Protein AF-A0A439KQY8-F1 (afdb_monomer)

Structure (mmCIF, N/CA/C/O backbone):
data_AF-A0A439KQY8-F1
#
_entry.id   AF-A0A439KQY8-F1
#
loop_
_atom_site.group_PDB
_atom_site.id
_atom_site.type_symbol
_atom_site.label_atom_id
_atom_site.label_alt_id
_atom_site.label_comp_id
_atom_site.label_asym_id
_atom_site.label_entity_id
_atom_site.label_seq_id
_atom_site.pdbx_PDB_ins_code
_atom_site.Cartn_x
_atom_site.Cartn_y
_atom_site.Cartn_z
_atom_s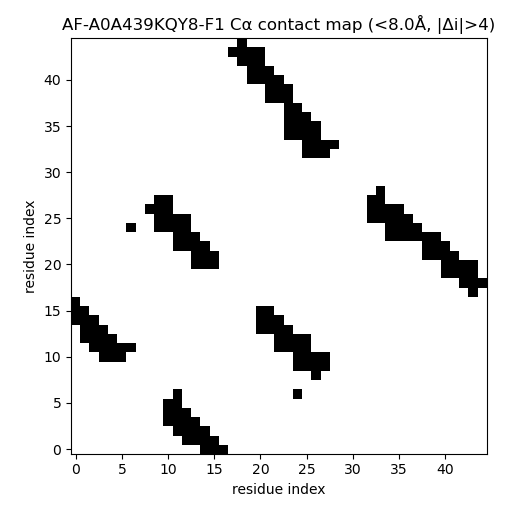ite.occupancy
_atom_site.B_iso_or_equiv
_atom_site.auth_seq_id
_atom_site.auth_comp_id
_atom_site.auth_asym_id
_atom_site.auth_atom_id
_atom_site.pdbx_PDB_model_num
ATOM 1 N N . ALA A 1 1 ? -1.197 -4.723 -13.455 1.00 95.12 1 ALA A N 1
ATOM 2 C C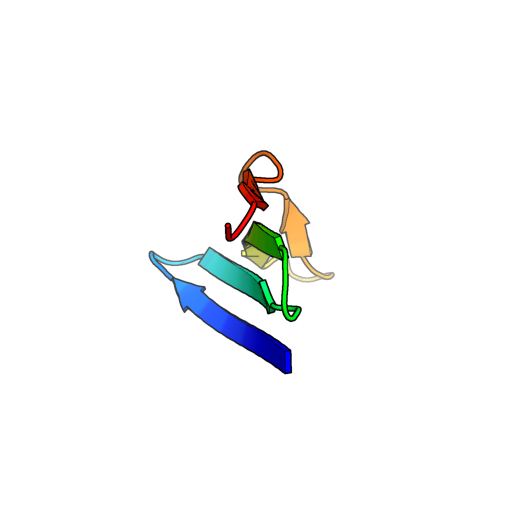A . ALA A 1 1 ? -1.971 -5.620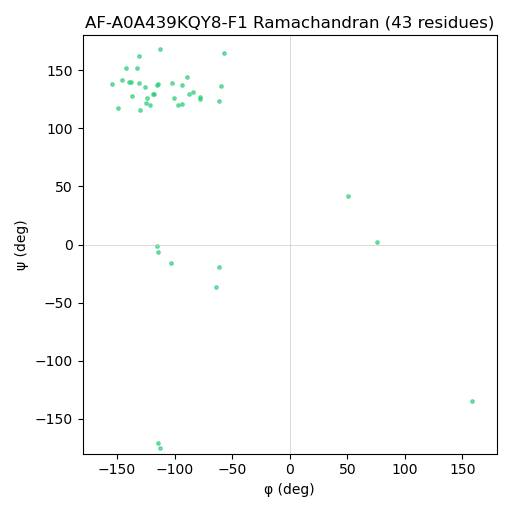 -12.571 1.00 95.12 1 ALA A 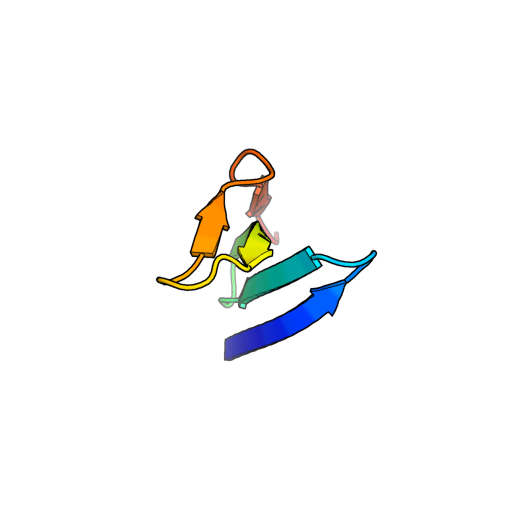CA 1
ATOM 3 C C . ALA A 1 1 ? -2.000 -5.032 -11.167 1.00 95.12 1 ALA A C 1
ATOM 5 O O . ALA A 1 1 ? -1.072 -4.305 -10.834 1.00 95.12 1 ALA A O 1
ATOM 6 N N . TYR A 1 2 ? -3.028 -5.318 -10.367 1.00 97.19 2 TYR A N 1
ATOM 7 C CA . TYR A 1 2 ? -3.100 -4.876 -8.971 1.00 97.19 2 TYR A CA 1
ATOM 8 C C . TYR A 1 2 ? -3.514 -6.031 -8.056 1.00 97.19 2 TYR A C 1
ATOM 10 O O . TYR A 1 2 ? -4.200 -6.949 -8.502 1.00 97.19 2 TYR A O 1
ATOM 18 N N . VAL A 1 3 ? -3.087 -5.973 -6.794 1.00 97.69 3 VAL A N 1
ATOM 19 C CA . VAL A 1 3 ? -3.438 -6.930 -5.737 1.00 97.69 3 VAL A CA 1
ATOM 20 C C . VAL A 1 3 ? -3.727 -6.161 -4.453 1.00 97.69 3 VAL A C 1
ATOM 22 O O . VAL A 1 3 ? -3.037 -5.192 -4.133 1.00 97.69 3 VAL A O 1
ATOM 25 N N . VAL A 1 4 ? -4.751 -6.603 -3.728 1.00 97.31 4 VAL A N 1
ATOM 26 C CA . VAL A 1 4 ? -5.077 -6.151 -2.375 1.00 97.31 4 VAL A CA 1
ATOM 27 C C . VAL A 1 4 ? -5.256 -7.405 -1.536 1.00 97.31 4 VAL A C 1
ATOM 29 O O . VAL A 1 4 ? -6.141 -8.209 -1.825 1.00 97.31 4 VAL A O 1
ATOM 32 N N . GLU A 1 5 ? -4.398 -7.600 -0.542 1.00 97.50 5 GLU A N 1
ATOM 33 C CA . GLU A 1 5 ? -4.371 -8.834 0.244 1.00 97.50 5 GLU A CA 1
ATOM 34 C C . GLU A 1 5 ? -4.087 -8.558 1.726 1.00 97.50 5 GLU A C 1
ATOM 36 O O . GLU A 1 5 ? -3.423 -7.568 2.048 1.00 97.50 5 GLU A O 1
ATOM 41 N N . PRO A 1 6 ? -4.575 -9.408 2.645 1.00 97.19 6 PRO A N 1
ATOM 42 C CA . PRO A 1 6 ? -4.179 -9.341 4.044 1.00 97.19 6 PRO A CA 1
ATOM 43 C C . PRO A 1 6 ? -2.667 -9.541 4.195 1.00 97.19 6 PRO A C 1
ATOM 45 O O . PRO A 1 6 ? -2.092 -10.449 3.597 1.00 97.19 6 PRO A O 1
ATOM 48 N N . PHE A 1 7 ? -2.032 -8.723 5.028 1.00 95.31 7 PHE A N 1
ATOM 49 C CA . PHE A 1 7 ? -0.603 -8.793 5.314 1.00 95.31 7 PHE A CA 1
ATOM 50 C C . PHE A 1 7 ? -0.350 -8.325 6.746 1.00 95.31 7 PHE A C 1
ATOM 52 O O . PHE A 1 7 ? -0.646 -7.183 7.070 1.00 95.31 7 PHE A O 1
ATOM 59 N N . GLU A 1 8 ? 0.163 -9.206 7.609 1.00 92.06 8 GLU A N 1
ATOM 60 C CA . GLU A 1 8 ? 0.568 -8.867 8.988 1.00 92.06 8 GLU A CA 1
ATOM 61 C C . GLU A 1 8 ? -0.499 -8.110 9.814 1.00 92.06 8 GLU A C 1
ATOM 63 O O . GLU A 1 8 ? -0.205 -7.164 10.537 1.00 92.06 8 GLU A O 1
ATOM 68 N N . GLY A 1 9 ? -1.772 -8.509 9.706 1.00 92.12 9 GLY A N 1
ATOM 69 C CA . GLY A 1 9 ? -2.884 -7.838 10.407 1.00 92.12 9 GLY A CA 1
ATOM 70 C C . GLY A 1 9 ? -3.314 -6.502 9.783 1.00 92.12 9 GLY A C 1
ATOM 71 O O . GLY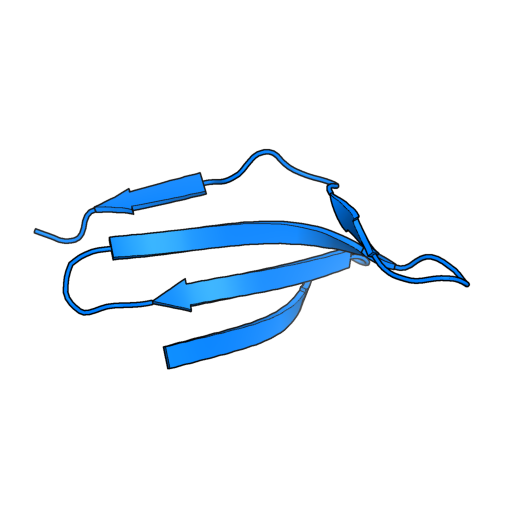 A 1 9 ? -4.237 -5.855 10.269 1.00 92.12 9 GLY A O 1
ATOM 72 N N . GLN A 1 10 ? -2.679 -6.120 8.682 1.00 96.50 10 GLN A N 1
ATOM 73 C CA . GLN A 1 10 ? -2.991 -4.987 7.826 1.00 96.50 10 GLN A CA 1
ATOM 74 C C . GLN A 1 10 ? -3.430 -5.490 6.446 1.00 96.50 10 GLN A C 1
ATOM 76 O O . GLN A 1 10 ? -3.644 -6.685 6.218 1.00 96.50 10 GLN A O 1
ATOM 81 N N . VAL A 1 11 ? -3.568 -4.565 5.505 1.00 97.44 11 VAL A N 1
ATOM 82 C CA . VAL A 1 11 ? -3.788 -4.856 4.091 1.00 97.44 11 VAL A CA 1
ATOM 83 C C . VAL A 1 11 ? -2.633 -4.294 3.280 1.00 97.44 11 VAL A C 1
ATOM 85 O O . VAL A 1 11 ? -2.306 -3.114 3.396 1.00 97.44 11 VAL A O 1
ATOM 88 N N . LEU A 1 12 ? -2.042 -5.118 2.419 1.00 97.94 12 LEU A N 1
ATOM 89 C CA . LEU A 1 12 ? -1.028 -4.695 1.465 1.00 97.94 12 LEU A CA 1
ATOM 90 C C . LEU A 1 12 ? -1.678 -4.445 0.102 1.00 97.94 12 LEU A C 1
ATOM 92 O O . LEU A 1 12 ? -2.257 -5.346 -0.506 1.00 97.94 12 LEU A O 1
ATOM 96 N N . ALA A 1 13 ? -1.553 -3.214 -0.390 1.00 98.19 13 ALA A N 1
ATOM 97 C CA . ALA A 1 13 ? -1.943 -2.845 -1.743 1.00 98.19 13 ALA A CA 1
ATOM 98 C C . ALA A 1 13 ? -0.701 -2.783 -2.637 1.00 98.19 13 ALA A C 1
ATOM 100 O O . ALA A 1 13 ? 0.259 -2.068 -2.331 1.00 98.19 13 ALA A O 1
ATOM 101 N N . ARG A 1 14 ? -0.730 -3.517 -3.753 1.00 98.00 14 ARG A N 1
ATOM 102 C CA . ARG A 1 14 ? 0.343 -3.549 -4.753 1.00 98.00 14 ARG A CA 1
ATOM 103 C C . ARG A 1 14 ? -0.191 -3.217 -6.136 1.00 98.00 14 ARG A C 1
ATOM 105 O O . ARG A 1 14 ? -1.218 -3.748 -6.559 1.00 98.00 14 ARG A O 1
ATOM 112 N N . LEU A 1 15 ? 0.537 -2.371 -6.856 1.00 98.12 15 LEU A N 1
ATOM 113 C CA . LEU A 1 15 ? 0.284 -2.061 -8.260 1.00 98.12 15 LEU A CA 1
ATOM 114 C C . LEU A 1 15 ? 1.555 -2.325 -9.062 1.00 98.12 15 LEU A C 1
ATOM 116 O O . LEU A 1 15 ? 2.589 -1.712 -8.807 1.00 98.12 15 LEU A O 1
ATOM 120 N N . SER A 1 16 ? 1.455 -3.199 -10.057 1.00 97.25 16 SER A N 1
ATOM 121 C CA . SER A 1 16 ? 2.577 -3.597 -10.904 1.00 97.25 16 SER A CA 1
ATOM 122 C C . SER A 1 16 ? 2.310 -3.213 -12.355 1.00 97.25 16 SER A C 1
ATOM 124 O O . SER A 1 16 ? 1.266 -3.543 -12.933 1.00 97.25 16 SER A O 1
ATOM 126 N N . THR A 1 17 ? 3.284 -2.543 -12.954 1.00 96.56 17 THR A N 1
ATOM 127 C CA . THR A 1 17 ? 3.376 -2.263 -14.392 1.00 96.56 17 THR A CA 1
ATOM 128 C C . THR A 1 17 ? 4.566 -3.030 -14.980 1.00 96.56 17 THR A C 1
ATOM 130 O O . THR A 1 17 ? 5.197 -3.826 -14.282 1.00 96.56 17 THR A O 1
ATOM 133 N N . SER A 1 18 ? 4.881 -2.819 -16.259 1.00 95.88 18 SER A N 1
ATOM 134 C CA . SER A 1 18 ? 6.065 -3.424 -16.881 1.00 95.88 18 SER A CA 1
ATOM 135 C C . SER A 1 18 ? 7.380 -2.932 -16.264 1.00 95.88 18 SER A C 1
ATOM 137 O O . SER A 1 18 ? 8.294 -3.730 -16.113 1.00 95.88 18 SER A O 1
ATOM 139 N N . GLY A 1 19 ? 7.470 -1.654 -15.879 1.00 96.94 19 GLY A N 1
ATOM 140 C CA . GLY A 1 19 ? 8.724 -1.042 -15.412 1.00 96.94 19 GLY A CA 1
ATOM 141 C C . GLY A 1 19 ? 8.736 -0.599 -13.949 1.00 96.94 19 GLY A C 1
ATOM 142 O O . GLY A 1 19 ? 9.770 -0.160 -13.457 1.00 96.94 19 GLY A O 1
ATOM 143 N N . VAL A 1 20 ? 7.607 -0.662 -13.240 1.00 97.44 20 VAL A N 1
ATOM 144 C CA . VAL A 1 20 ? 7.496 -0.158 -11.861 1.00 97.44 20 VAL A CA 1
ATOM 145 C C . VAL A 1 20 ? 6.545 -1.016 -11.039 1.00 97.44 20 VAL A C 1
ATOM 147 O O . VAL A 1 20 ? 5.477 -1.402 -11.524 1.00 97.44 20 VAL A O 1
ATOM 150 N N . GLU A 1 21 ? 6.902 -1.232 -9.775 1.00 97.94 21 GLU A N 1
ATOM 151 C CA . GLU A 1 21 ? 6.003 -1.681 -8.717 1.00 97.94 21 GLU A CA 1
ATOM 152 C C . GLU A 1 21 ? 5.835 -0.626 -7.629 1.00 97.94 21 GLU A C 1
ATOM 154 O O . GLU A 1 21 ? 6.798 -0.005 -7.178 1.00 97.94 21 GLU A O 1
ATOM 159 N N . LEU A 1 22 ? 4.590 -0.463 -7.193 1.00 98.06 22 LEU A N 1
ATOM 160 C CA . LEU A 1 22 ? 4.203 0.357 -6.056 1.00 98.06 22 LEU A CA 1
ATOM 161 C C . LEU A 1 22 ? 3.638 -0.545 -4.961 1.00 98.06 22 LEU A C 1
ATOM 163 O O . LEU A 1 22 ? 2.844 -1.441 -5.256 1.00 98.06 22 LEU A O 1
ATOM 167 N N . GLY A 1 23 ? 4.009 -0.282 -3.710 1.00 97.88 23 GLY A N 1
ATOM 168 C CA . GLY A 1 23 ? 3.514 -1.013 -2.544 1.00 97.88 23 GLY A CA 1
ATOM 169 C C . GLY A 1 23 ? 3.224 -0.089 -1.366 1.00 97.88 23 GLY A C 1
ATOM 170 O O . GLY A 1 23 ? 3.978 0.854 -1.117 1.00 97.88 23 GLY A O 1
ATOM 171 N N . ARG A 1 24 ? 2.130 -0.349 -0.642 1.00 98.38 24 ARG A N 1
ATOM 172 C CA . ARG A 1 24 ? 1.796 0.346 0.608 1.00 98.38 24 ARG A CA 1
ATOM 173 C C . ARG A 1 24 ? 0.917 -0.520 1.510 1.00 98.38 24 ARG A 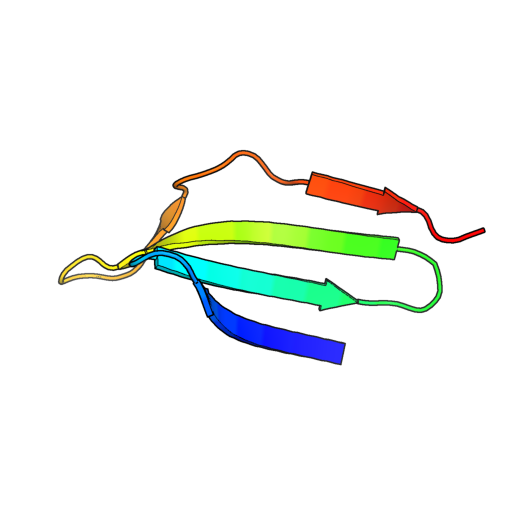C 1
ATOM 175 O O . ARG A 1 24 ? -0.029 -1.140 1.025 1.00 98.38 24 ARG A O 1
ATOM 182 N N . ALA A 1 25 ? 1.204 -0.508 2.809 1.00 98.38 25 ALA A N 1
ATOM 183 C CA . ALA A 1 25 ? 0.367 -1.122 3.830 1.00 98.38 25 ALA A CA 1
ATOM 184 C C . ALA A 1 25 ? -0.686 -0.138 4.365 1.00 98.38 25 ALA A C 1
ATOM 186 O O . ALA A 1 25 ? -0.430 1.065 4.513 1.00 98.38 25 ALA A O 1
ATOM 187 N N . TYR A 1 26 ? -1.866 -0.667 4.669 1.00 98.19 26 TYR A N 1
ATOM 188 C CA . TYR A 1 26 ? -3.005 0.061 5.207 1.00 98.19 26 TYR A CA 1
ATOM 189 C C . TYR A 1 26 ? -3.587 -0.643 6.427 1.00 98.19 26 TYR A C 1
ATOM 191 O O . TYR A 1 26 ? -3.774 -1.859 6.428 1.00 98.19 26 TYR A O 1
ATOM 199 N N . GLU A 1 27 ? -3.953 0.143 7.429 1.00 97.62 27 GLU A N 1
ATOM 200 C CA . GLU A 1 27 ? -4.780 -0.306 8.540 1.00 97.62 27 GLU A CA 1
ATOM 201 C C . GLU A 1 27 ? -6.259 -0.144 8.169 1.00 97.62 27 GLU A C 1
ATOM 203 O O . GLU A 1 27 ? -6.674 0.920 7.697 1.00 97.62 27 GLU A O 1
ATOM 208 N N . LEU A 1 28 ? -7.055 -1.201 8.356 1.00 95.38 28 LEU A N 1
ATOM 209 C CA . LEU A 1 28 ? -8.501 -1.148 8.148 1.00 95.38 28 LEU A CA 1
ATOM 210 C C . LEU A 1 28 ? -9.166 -0.460 9.338 1.00 95.38 28 LEU A C 1
ATOM 212 O O . LEU A 1 28 ? -8.998 -0.874 10.482 1.00 95.38 28 LEU A O 1
ATOM 216 N N . THR A 1 29 ? -9.969 0.557 9.059 1.00 93.94 29 THR A N 1
ATOM 217 C CA . THR A 1 29 ? -10.8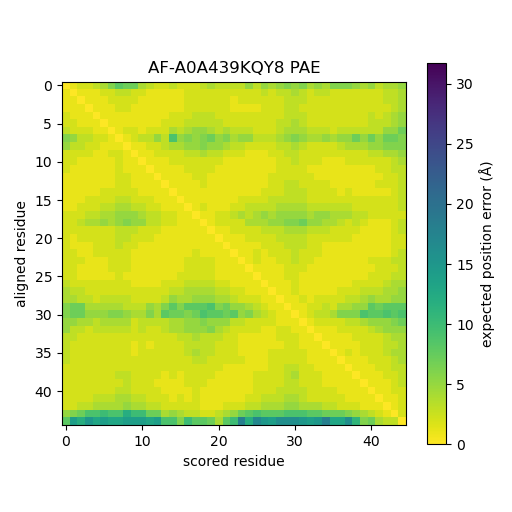05 1.229 10.052 1.00 93.94 29 THR A CA 1
ATOM 218 C C . THR A 1 29 ? -12.275 0.958 9.765 1.00 93.94 29 THR A C 1
ATOM 220 O O . THR A 1 29 ? -12.652 0.478 8.696 1.00 93.94 29 THR A O 1
ATOM 223 N N . THR A 1 30 ? -13.146 1.302 10.711 1.00 94.12 30 THR A N 1
ATOM 224 C CA . THR A 1 30 ? -14.601 1.150 10.546 1.00 94.12 30 THR A CA 1
ATOM 225 C C . THR A 1 30 ? -15.172 1.965 9.384 1.00 94.12 30 THR A C 1
ATOM 227 O O . THR A 1 30 ? -16.264 1.663 8.910 1.00 94.12 30 THR A O 1
ATOM 230 N N . THR A 1 31 ? -14.452 2.988 8.917 1.00 94.31 31 THR A N 1
ATOM 231 C CA . THR A 1 31 ? -14.887 3.896 7.849 1.00 94.31 31 THR A CA 1
ATOM 232 C C . THR A 1 31 ? -14.035 3.807 6.583 1.00 94.31 31 THR A C 1
ATOM 234 O O . THR A 1 31 ? -14.331 4.505 5.614 1.00 94.31 31 THR A O 1
ATOM 237 N N . GLY A 1 32 ? -12.995 2.965 6.552 1.00 93.25 32 GLY A N 1
ATOM 238 C CA . GLY A 1 32 ? -12.129 2.836 5.382 1.00 93.25 32 GLY A CA 1
ATOM 239 C C . GLY A 1 32 ? -10.748 2.261 5.687 1.00 93.25 32 GLY A C 1
ATOM 240 O O . GLY A 1 32 ? -10.616 1.255 6.377 1.00 93.25 32 GLY A O 1
ATOM 241 N N . ALA A 1 33 ? -9.715 2.883 5.119 1.00 96.31 33 ALA A N 1
ATOM 242 C CA . ALA A 1 33 ? -8.329 2.444 5.239 1.00 96.31 33 ALA A CA 1
ATOM 243 C C . ALA A 1 33 ? -7.405 3.644 5.494 1.00 96.31 33 ALA A C 1
ATOM 245 O O . ALA A 1 33 ? -7.437 4.622 4.742 1.00 96.31 33 ALA A O 1
ATOM 246 N N . LEU A 1 34 ? -6.573 3.568 6.533 1.00 97.62 34 LEU A N 1
ATOM 247 C CA . LEU A 1 34 ? -5.552 4.572 6.843 1.00 97.62 34 LEU A CA 1
ATOM 248 C C . LEU A 1 34 ? -4.168 4.077 6.397 1.00 97.62 34 LEU A C 1
ATOM 250 O O . LEU A 1 34 ? -3.864 2.899 6.582 1.00 97.62 34 LEU A O 1
ATOM 254 N N . PRO A 1 35 ? -3.312 4.929 5.802 1.00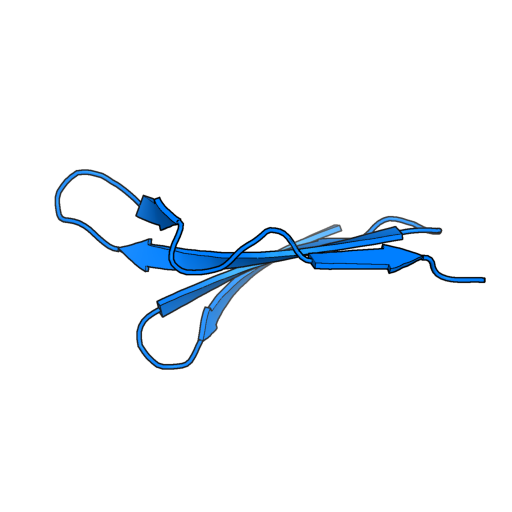 97.06 35 PRO A N 1
ATOM 255 C CA . PRO A 1 35 ? -1.953 4.531 5.451 1.00 97.06 35 PRO A CA 1
ATOM 256 C C . PRO A 1 35 ? -1.162 4.136 6.699 1.00 97.06 35 PRO A C 1
ATOM 258 O O . PRO A 1 35 ? -0.996 4.953 7.602 1.00 97.06 35 PRO A O 1
ATOM 261 N N . ALA A 1 36 ? -0.632 2.916 6.716 1.00 97.75 36 ALA A N 1
ATOM 262 C CA . ALA A 1 36 ? 0.189 2.416 7.815 1.00 97.75 36 ALA A CA 1
ATOM 263 C C . ALA A 1 36 ? 1.692 2.419 7.495 1.00 97.75 36 ALA A C 1
ATOM 265 O O . ALA A 1 36 ? 2.525 2.352 8.394 1.00 97.75 36 ALA A O 1
ATOM 266 N N . SER A 1 37 ? 2.053 2.539 6.214 1.00 97.62 37 SER A N 1
ATOM 267 C CA . SER A 1 37 ? 3.437 2.682 5.757 1.00 97.62 37 SER A CA 1
ATOM 268 C C . SER A 1 37 ? 3.591 3.845 4.771 1.00 97.62 37 SER A C 1
ATOM 270 O O . SER A 1 37 ? 2.607 4.256 4.143 1.00 97.62 37 SER A O 1
ATOM 272 N N . PRO A 1 38 ? 4.820 4.347 4.540 1.00 98.00 38 PRO A N 1
ATOM 273 C CA . PRO A 1 38 ? 5.150 5.131 3.350 1.00 98.00 38 PRO A CA 1
ATOM 274 C C . PRO A 1 38 ? 4.849 4.367 2.049 1.00 98.00 38 PRO A C 1
ATOM 276 O O . PRO A 1 38 ? 4.663 3.149 2.060 1.00 98.00 38 PRO A O 1
ATOM 279 N N . LEU A 1 39 ? 4.813 5.086 0.921 1.00 97.88 39 LEU A N 1
ATOM 280 C CA . LEU A 1 39 ? 4.763 4.448 -0.396 1.00 97.88 39 LEU A CA 1
ATOM 281 C C . LEU A 1 39 ? 6.156 3.947 -0.766 1.00 97.88 39 LEU A C 1
ATOM 283 O O . LEU A 1 39 ? 7.098 4.737 -0.812 1.00 97.88 39 LEU A O 1
ATOM 287 N N . SER A 1 40 ? 6.257 2.667 -1.091 1.00 97.81 40 SER A N 1
ATOM 288 C CA . SER A 1 40 ? 7.451 2.091 -1.698 1.00 97.81 40 SER A CA 1
ATOM 289 C C . SER A 1 40 ? 7.316 2.094 -3.217 1.00 97.81 40 SER A C 1
ATOM 291 O O . SER A 1 40 ? 6.260 1.751 -3.753 1.00 97.81 40 SER A O 1
ATOM 293 N N . VAL A 1 41 ? 8.400 2.459 -3.899 1.00 97.88 41 VAL A N 1
ATOM 294 C CA . VAL A 1 41 ? 8.518 2.427 -5.360 1.00 97.88 41 VAL A CA 1
ATOM 295 C C . VAL A 1 41 ? 9.729 1.581 -5.717 1.00 97.88 41 VAL A C 1
ATOM 297 O O . VAL A 1 41 ? 10.832 1.852 -5.248 1.00 97.88 41 VAL A O 1
ATOM 300 N N . MET A 1 42 ? 9.527 0.574 -6.558 1.00 97.56 42 MET A N 1
ATOM 301 C CA . MET A 1 42 ? 10.597 -0.250 -7.106 1.00 97.56 42 MET A CA 1
ATOM 302 C C . MET A 1 42 ? 10.565 -0.157 -8.626 1.00 97.56 42 MET A C 1
ATOM 304 O O . MET A 1 42 ? 9.574 -0.516 -9.257 1.00 97.56 42 MET A O 1
ATOM 308 N N . HIS A 1 43 ? 11.656 0.317 -9.218 1.00 97.06 43 HIS A N 1
ATOM 309 C CA . HIS A 1 43 ? 11.829 0.307 -10.665 1.00 97.06 43 HIS A CA 1
ATOM 310 C C 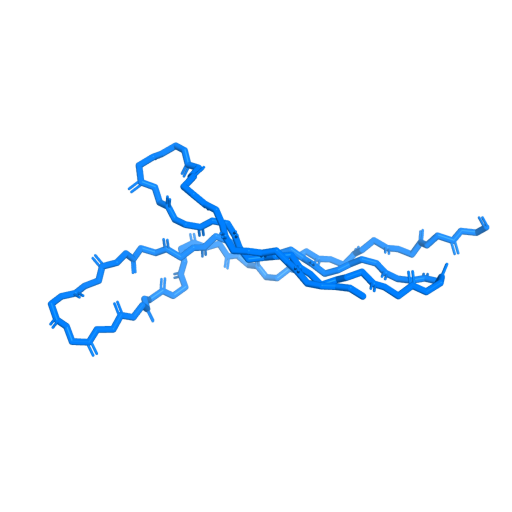. HIS A 1 43 ? 12.363 -1.060 -11.101 1.00 97.06 43 HIS A C 1
ATOM 312 O O . HIS A 1 43 ? 13.321 -1.567 -10.519 1.00 97.06 43 HIS A O 1
ATOM 318 N N . ARG A 1 44 ? 11.734 -1.655 -12.113 1.00 87.50 44 ARG A N 1
ATOM 319 C CA . ARG A 1 44 ? 12.212 -2.860 -12.793 1.00 87.50 44 ARG A CA 1
ATOM 320 C C . ARG A 1 44 ? 13.022 -2.422 -14.012 1.00 87.50 44 ARG A C 1
ATOM 322 O O . ARG A 1 44 ? 12.500 -1.682 -14.846 1.00 87.50 44 ARG A O 1
ATOM 329 N N . GLY A 1 45 ? 14.290 -2.826 -14.046 1.00 78.50 45 GLY A N 1
ATOM 330 C CA . GLY A 1 45 ? 15.167 -2.720 -15.216 1.00 78.50 45 GLY A CA 1
ATOM 331 C C . GLY A 1 45 ? 15.026 -3.927 -16.127 1.00 78.50 45 GLY A C 1
ATOM 332 O O . GLY A 1 45 ? 14.649 -5.002 -15.605 1.00 78.50 45 GLY A O 1
#

Mean predicted aligned error: 2.56 Å

Radius of gyration: 11.39 Å; Cα contacts (8 Å, |Δi|>4): 89; chains: 1; bounding box: 30×14×27 Å

Sequence (45 aa):
AYVVEPFEGQVLARLSTSGVELGRAYELTTTGALPASPLSVMHRG

Solvent-accessible surface area (backbone atoms only — not comparable to full-atom values): 2678 Å² total; per-residue (Å²): 94,74,50,77,44,85,44,96,94,29,34,37,42,36,42,41,60,93,49,40,36,38,38,36,37,25,39,79,50,102,88,48,74,46,80,69,48,71,82,45,80,45,78,52,130

Foldseek 3Di:
DWDWADDPQWIWTWDDDPFKIKIFTWHADPVGTDTPDDIDMDTDD

Secondary structure (DSSP, 8-state):
-EEEEEETTEEEEEEE-SSEEEEEEEEEETTEEEE-SPPEEEE--

pLDDT: mean 96.17, std 3.4, range [78.5, 98.38]

Nearest PDB structures (foldseek):
  3rpx-assembly1_C  TM=7.090E-01  e=6.132E-01  Homo sapiens
  6szw-assembly1_A  TM=6.640E-01  e=1.133E+00  Homo sapiens
  3rpx-assembly1_A  TM=6.539E-01  e=1.852E+00  Homo sapiens
  7blr-assembly1_B  TM=5.734E-01  e=2.227E+00  Thermochaetoides thermophila DSM 1495
  2it9-assembly1_A  TM=5.854E-01  e=4.115E+00  Prochlorococcus marinus str. NATL2A